Protein AF-A0A4Y2DBF2-F1 (afdb_monomer_lite)

Secondary structure (DSSP, 8-state):
--HHHHHHHHHHHHHHH-SSPP-SHHHHHHHHHHHHHHS-HHHHHHHHHHHHHHHHHHHHHTT-TT-HHHHHHHHHHHHHH--

Sequence (83 aa):
MNIIEGIRDALLHAVENRSPPPRTPMDLWTVLKDEWCELPPRYLQTLVESMPHRVAALLCVRGALHDIRQVYQFFWLFSVHCY

InterPro domains:
  IPR036397 Ribonuclease H superfamily [G3DSA:3.30.420.10] (1-66)

Foldseek 3Di:
DALCVVVVVQLVVQQVPDPPHQPDPVSNVVSSVVSVVVPDPVVVVVSVVCVLVVVLVVCVVVPVVPPVVVSVVSVVVCVVVVD

Radius of gyration: 17.65 Å; chains: 1; bounding box: 39×28×44 Å

pLDDT: mean 78.48, std 11.32, range [44.91, 92.56]

Organism: Araneus ventricosus (NCBI:txid182803)

Structure (mmCIF, N/CA/C/O backbone):
data_AF-A0A4Y2DBF2-F1
#
_entry.id   AF-A0A4Y2DBF2-F1
#
loop_
_atom_site.group_PDB
_atom_site.id
_atom_site.type_symbol
_atom_site.label_atom_id
_atom_site.label_alt_id
_atom_site.label_comp_id
_atom_site.label_asym_id
_atom_site.label_entity_id
_atom_site.label_seq_id
_atom_site.pdbx_PDB_ins_code
_atom_site.Cartn_x
_atom_site.Cartn_y
_atom_site.Cartn_z
_atom_site.occupancy
_atom_site.B_iso_or_equiv
_atom_site.auth_seq_id
_atom_site.auth_comp_id
_atom_site.auth_asym_id
_atom_site.auth_atom_id
_atom_site.pdbx_PDB_model_num
ATOM 1 N N . MET A 1 1 ? 6.247 8.382 -6.907 1.00 58.34 1 MET A N 1
ATOM 2 C CA . MET A 1 1 ? 5.072 7.557 -6.582 1.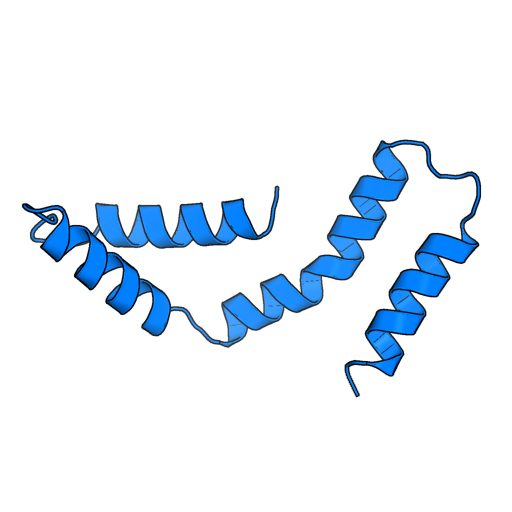00 58.34 1 MET A CA 1
ATOM 3 C C . MET A 1 1 ? 5.525 6.120 -6.384 1.00 58.34 1 MET A C 1
ATOM 5 O O . MET A 1 1 ? 5.753 5.418 -7.368 1.00 58.34 1 MET A O 1
ATOM 9 N N . ASN A 1 2 ? 5.673 5.679 -5.142 1.00 70.50 2 ASN A N 1
ATOM 10 C CA . ASN A 1 2 ? 5.973 4.308 -4.727 1.00 70.50 2 ASN A CA 1
ATOM 11 C C . ASN A 1 2 ? 4.666 3.544 -4.418 1.00 70.50 2 ASN A C 1
ATOM 13 O O . ASN A 1 2 ? 3.622 4.148 -4.183 1.00 70.50 2 ASN A O 1
ATOM 17 N N . ILE A 1 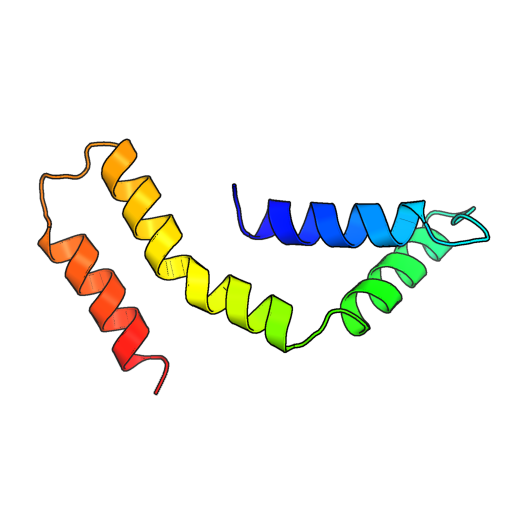3 ? 4.677 2.216 -4.478 1.00 71.75 3 ILE A N 1
ATOM 18 C CA . ILE A 1 3 ? 3.505 1.370 -4.172 1.00 71.75 3 ILE A CA 1
ATOM 19 C C . ILE A 1 3 ? 3.149 1.501 -2.694 1.00 71.75 3 ILE A C 1
ATOM 21 O O . ILE A 1 3 ? 1.983 1.636 -2.347 1.00 71.75 3 ILE A O 1
ATOM 25 N N . ILE A 1 4 ? 4.181 1.562 -1.850 1.00 79.44 4 ILE A N 1
ATOM 26 C CA . ILE A 1 4 ? 4.044 1.798 -0.413 1.00 79.44 4 ILE A CA 1
ATOM 27 C C . ILE A 1 4 ? 3.370 3.149 -0.155 1.00 79.44 4 ILE A C 1
ATOM 29 O O . ILE A 1 4 ? 2.515 3.233 0.714 1.00 79.44 4 ILE A O 1
ATOM 33 N N . GLU A 1 5 ? 3.703 4.185 -0.934 1.00 83.88 5 GLU A N 1
ATOM 34 C CA . GLU A 1 5 ? 3.044 5.495 -0.832 1.00 83.88 5 GLU A CA 1
ATOM 35 C C . GLU A 1 5 ? 1.572 5.411 -1.243 1.00 83.88 5 GLU A C 1
ATOM 37 O O . GLU A 1 5 ? 0.718 5.861 -0.496 1.00 83.88 5 GLU A O 1
ATOM 42 N N . GLY A 1 6 ? 1.254 4.750 -2.363 1.00 83.19 6 GLY A N 1
ATOM 43 C CA . GLY A 1 6 ? -0.134 4.622 -2.825 1.00 83.19 6 GLY A CA 1
ATOM 44 C C . GLY A 1 6 ? -1.034 3.830 -1.872 1.00 83.19 6 GLY A C 1
ATOM 45 O O . GLY A 1 6 ? -2.213 4.145 -1.730 1.00 83.19 6 GLY A O 1
ATOM 46 N N . ILE A 1 7 ? -0.494 2.815 -1.193 1.00 86.19 7 ILE A N 1
ATOM 47 C CA . ILE A 1 7 ? -1.257 2.104 -0.165 1.00 86.19 7 ILE A CA 1
ATOM 48 C C . ILE A 1 7 ? -1.328 2.921 1.128 1.00 86.19 7 ILE A C 1
ATOM 50 O O . ILE A 1 7 ? -2.388 2.999 1.742 1.00 86.19 7 ILE A O 1
ATOM 54 N N . ARG A 1 8 ? -0.230 3.570 1.529 1.00 87.88 8 ARG A N 1
ATOM 55 C CA . ARG A 1 8 ? -0.208 4.453 2.700 1.00 87.88 8 ARG A CA 1
ATOM 56 C C . ARG A 1 8 ? -1.241 5.568 2.579 1.00 87.88 8 ARG A C 1
ATOM 58 O O . ARG A 1 8 ? -1.948 5.808 3.548 1.00 87.88 8 ARG A O 1
ATOM 65 N N . ASP A 1 9 ? -1.345 6.206 1.419 1.00 87.75 9 ASP A N 1
ATOM 66 C CA . ASP A 1 9 ? -2.300 7.289 1.183 1.00 87.75 9 ASP A CA 1
ATOM 67 C C . ASP A 1 9 ? -3.747 6.777 1.222 1.00 87.75 9 ASP A C 1
ATOM 69 O O . ASP A 1 9 ? -4.603 7.406 1.839 1.00 87.75 9 ASP A O 1
ATOM 73 N N . ALA A 1 10 ? -4.014 5.600 0.643 1.00 87.31 10 ALA A N 1
ATOM 74 C CA . ALA A 1 10 ? -5.335 4.974 0.701 1.00 87.31 10 ALA A CA 1
ATOM 75 C C . ALA A 1 10 ? -5.753 4.628 2.142 1.00 87.31 10 ALA A C 1
ATOM 77 O O . ALA A 1 10 ? -6.864 4.949 2.558 1.00 87.31 10 ALA A O 1
ATOM 78 N N . LEU A 1 11 ? -4.850 4.026 2.923 1.00 89.31 11 LEU A N 1
ATOM 79 C CA . LEU A 1 11 ? -5.103 3.696 4.328 1.00 89.31 11 LEU A CA 1
ATOM 80 C C . LEU A 1 11 ? -5.242 4.945 5.200 1.00 89.31 11 LEU A C 1
ATOM 82 O O . LEU A 1 11 ? -6.089 4.979 6.087 1.00 89.31 11 LEU A O 1
ATOM 86 N N . LEU A 1 12 ? -4.419 5.970 4.961 1.00 90.12 12 LEU A N 1
ATOM 87 C CA . LEU A 1 12 ? -4.494 7.231 5.694 1.00 90.12 12 LEU A CA 1
ATOM 88 C C . LEU A 1 12 ? -5.855 7.892 5.475 1.00 90.12 12 LEU A C 1
ATOM 90 O O . LEU A 1 12 ? -6.512 8.263 6.443 1.00 90.12 12 LEU A O 1
ATOM 94 N N . HIS A 1 13 ? -6.305 7.957 4.221 1.00 89.06 13 HIS A N 1
ATOM 95 C CA . HIS A 1 13 ? -7.612 8.504 3.884 1.00 89.06 13 HIS A CA 1
ATOM 96 C C . HIS A 1 13 ? -8.755 7.731 4.556 1.00 89.06 13 HIS A C 1
ATOM 98 O O . HIS A 1 13 ? -9.688 8.331 5.088 1.00 89.06 13 HIS A O 1
ATOM 104 N N . ALA A 1 14 ? -8.671 6.400 4.569 1.00 88.25 14 ALA A N 1
ATOM 105 C CA . ALA A 1 14 ? -9.663 5.553 5.218 1.00 88.25 14 ALA A CA 1
ATOM 106 C C . ALA A 1 14 ? -9.730 5.798 6.737 1.00 88.25 14 ALA A C 1
ATOM 108 O O . ALA A 1 14 ? -10.811 5.985 7.293 1.00 88.25 14 ALA A O 1
ATOM 109 N N . VAL A 1 15 ? -8.573 5.899 7.398 1.00 88.25 15 VAL A N 1
ATOM 110 C CA . VAL A 1 15 ? -8.477 6.179 8.840 1.00 88.25 15 VAL A CA 1
ATOM 111 C C . VAL A 1 15 ? -9.001 7.576 9.188 1.00 88.25 15 VAL A C 1
ATOM 113 O O . VAL A 1 15 ? -9.701 7.721 10.188 1.00 88.25 15 VAL A O 1
ATOM 116 N N . GLU A 1 16 ? -8.684 8.599 8.388 1.00 88.81 16 GLU A N 1
ATOM 117 C CA . GLU A 1 16 ? -9.127 9.985 8.616 1.00 88.81 16 GLU A CA 1
ATOM 118 C C . GLU A 1 16 ? -10.645 10.155 8.478 1.00 88.81 16 GLU A C 1
ATOM 120 O O . GLU A 1 16 ? -11.254 10.914 9.232 1.00 88.81 16 GLU A O 1
ATOM 125 N N . ASN A 1 17 ? -11.268 9.429 7.548 1.00 88.50 17 ASN A N 1
ATOM 126 C CA . ASN A 1 17 ? -12.715 9.478 7.333 1.00 88.50 17 ASN A CA 1
ATOM 127 C C . ASN A 1 17 ? -13.514 8.630 8.334 1.00 88.50 17 ASN A C 1
ATOM 129 O O . ASN A 1 17 ? -14.747 8.709 8.362 1.00 88.50 17 ASN A O 1
ATOM 133 N N . ARG A 1 18 ? -12.851 7.797 9.143 1.00 85.62 18 ARG A N 1
ATOM 134 C CA . ARG A 1 18 ? -13.526 6.881 10.063 1.00 85.62 18 ARG A CA 1
ATOM 135 C C . ARG A 1 18 ? -14.054 7.631 11.282 1.00 85.62 18 ARG A C 1
ATOM 137 O O . ARG A 1 18 ? -13.341 8.388 11.939 1.00 85.62 18 ARG A O 1
ATOM 144 N N . SER A 1 19 ? -15.316 7.377 11.620 1.00 86.50 19 SER A N 1
ATOM 145 C CA . SER A 1 19 ? -15.963 7.935 12.808 1.00 86.50 19 SER A CA 1
ATOM 146 C C . SER A 1 19 ? -16.481 6.811 13.711 1.00 86.50 19 SER A C 1
ATOM 148 O O . SER A 1 19 ? -17.212 5.946 13.225 1.00 86.50 19 SER A O 1
ATOM 150 N N . PRO A 1 20 ? -16.153 6.810 15.018 1.00 85.38 20 PRO A N 1
ATOM 151 C CA . PRO A 1 20 ? -15.293 7.770 15.715 1.00 85.38 20 PRO A CA 1
ATOM 152 C C . PRO A 1 20 ? -13.801 7.592 15.363 1.00 85.38 20 PRO A C 1
ATOM 154 O O . PRO A 1 20 ? -13.379 6.475 15.053 1.00 85.38 20 PRO A O 1
ATOM 157 N N . PRO A 1 21 ? -12.986 8.661 15.461 1.00 84.69 21 PRO A N 1
ATOM 158 C CA . PRO A 1 21 ? -11.554 8.560 15.215 1.00 84.69 21 PRO A CA 1
ATOM 159 C C . PRO A 1 21 ? -10.894 7.638 16.251 1.00 84.69 21 PRO A C 1
ATOM 161 O O . PRO A 1 21 ? -11.337 7.607 17.409 1.00 84.69 21 PRO A O 1
ATOM 164 N N . PRO A 1 22 ? -9.830 6.906 15.878 1.00 87.75 22 PRO A N 1
ATOM 165 C CA . PRO A 1 22 ? -9.098 6.061 16.812 1.00 87.75 22 PRO A CA 1
ATOM 166 C C . PRO A 1 22 ? -8.538 6.895 17.966 1.00 87.75 22 PRO A C 1
ATOM 168 O O . PRO A 1 22 ? -7.811 7.865 17.761 1.00 87.75 22 PRO A O 1
ATOM 171 N N . ARG A 1 23 ? -8.899 6.521 19.197 1.00 88.56 23 ARG A N 1
ATOM 172 C CA . ARG A 1 23 ? -8.531 7.265 20.416 1.00 88.56 23 ARG A CA 1
ATOM 173 C C . ARG A 1 23 ? -7.288 6.707 21.093 1.00 88.56 23 ARG A C 1
ATOM 175 O O . ARG A 1 23 ? -6.678 7.392 21.909 1.00 88.56 23 ARG A O 1
ATOM 182 N N . THR A 1 24 ? -6.916 5.474 20.762 1.00 92.19 24 THR A N 1
ATOM 183 C CA . THR A 1 24 ? -5.731 4.805 21.294 1.00 92.19 24 THR A CA 1
ATOM 184 C C . THR A 1 24 ? -4.874 4.236 20.160 1.00 92.19 24 THR A C 1
ATOM 186 O O . THR A 1 24 ? -5.394 3.937 19.083 1.00 92.19 24 THR A O 1
ATOM 189 N N . PRO A 1 25 ? -3.561 4.032 20.375 1.00 89.38 25 PRO A N 1
ATOM 190 C CA . PRO A 1 25 ? -2.709 3.344 19.401 1.00 89.38 25 PRO A CA 1
ATOM 191 C C . PRO A 1 25 ? -3.208 1.933 19.060 1.00 89.38 25 PRO A C 1
ATOM 193 O O . PRO A 1 25 ? -3.045 1.468 17.935 1.00 89.38 25 PRO A O 1
ATOM 196 N N . MET A 1 26 ? -3.842 1.267 20.030 1.00 92.56 26 MET A N 1
ATOM 197 C CA . MET A 1 26 ? -4.462 -0.042 19.844 1.00 92.56 26 MET A CA 1
ATOM 198 C C . MET A 1 26 ? -5.629 0.047 18.855 1.00 92.56 26 MET A C 1
ATOM 200 O O . MET A 1 26 ? -5.691 -0.744 17.917 1.00 92.56 26 MET A O 1
ATOM 204 N N . ASP A 1 27 ? -6.501 1.045 19.020 1.00 89.25 27 ASP A N 1
ATOM 205 C CA . ASP A 1 27 ? -7.623 1.289 18.108 1.00 89.25 27 ASP A CA 1
ATOM 206 C C . ASP A 1 27 ? -7.133 1.681 16.716 1.00 89.25 27 ASP A C 1
ATOM 208 O O . ASP A 1 27 ? -7.680 1.237 15.716 1.00 89.25 27 ASP A O 1
ATOM 212 N N . LEU A 1 28 ? -6.066 2.479 16.622 1.00 90.06 28 LEU A N 1
ATOM 213 C CA . LEU A 1 28 ? -5.468 2.815 15.332 1.00 90.06 28 LEU A CA 1
ATOM 214 C C . LEU A 1 28 ? -4.981 1.555 14.604 1.00 90.06 28 LEU A C 1
ATOM 216 O O . LEU A 1 28 ? -5.193 1.408 13.403 1.00 90.06 28 LEU A O 1
ATOM 220 N N . TRP A 1 29 ? -4.355 0.627 15.327 1.00 90.38 29 TRP A N 1
ATOM 221 C CA . TRP A 1 29 ? -3.893 -0.629 14.748 1.00 90.38 29 TRP A CA 1
ATOM 222 C C . TRP A 1 29 ? -5.042 -1.540 14.306 1.00 90.38 29 TRP A C 1
ATOM 224 O O . TRP A 1 29 ? -4.927 -2.202 13.273 1.00 90.38 29 TRP A O 1
ATOM 234 N N . THR A 1 30 ? -6.153 -1.579 15.049 1.00 90.19 30 THR A N 1
ATOM 235 C CA . THR A 1 30 ? -7.336 -2.346 14.633 1.00 90.19 30 THR A CA 1
ATOM 236 C C . THR A 1 30 ? -7.996 -1.725 13.410 1.00 90.19 30 THR A C 1
ATOM 238 O O . THR A 1 30 ? -8.302 -2.458 12.477 1.00 90.19 30 THR A O 1
ATOM 241 N N . VAL A 1 31 ? -8.118 -0.394 13.363 1.00 90.00 31 VAL A N 1
ATOM 242 C CA . VAL A 1 31 ? -8.621 0.344 12.194 1.00 90.00 31 VAL A CA 1
ATOM 243 C C . VAL A 1 31 ? -7.777 0.046 10.963 1.00 90.00 31 VAL A C 1
ATOM 245 O O . VAL A 1 31 ? -8.311 -0.336 9.934 1.00 90.00 31 VAL A O 1
ATOM 248 N N . LEU A 1 32 ? -6.453 0.170 11.063 1.00 90.44 32 LEU A N 1
ATOM 249 C CA . LEU A 1 32 ? -5.566 -0.060 9.923 1.00 90.44 32 LEU A CA 1
ATOM 250 C C . LEU A 1 32 ? -5.680 -1.483 9.375 1.00 90.44 32 LEU A C 1
ATOM 252 O O . LEU A 1 32 ? -5.606 -1.673 8.166 1.00 90.44 32 LEU A O 1
ATOM 256 N N . LYS A 1 33 ? -5.854 -2.480 10.248 1.00 88.44 33 LYS A N 1
ATOM 257 C CA . LYS A 1 33 ? -6.077 -3.867 9.825 1.00 88.44 33 LYS A CA 1
ATOM 258 C C . LYS A 1 33 ? -7.429 -4.064 9.149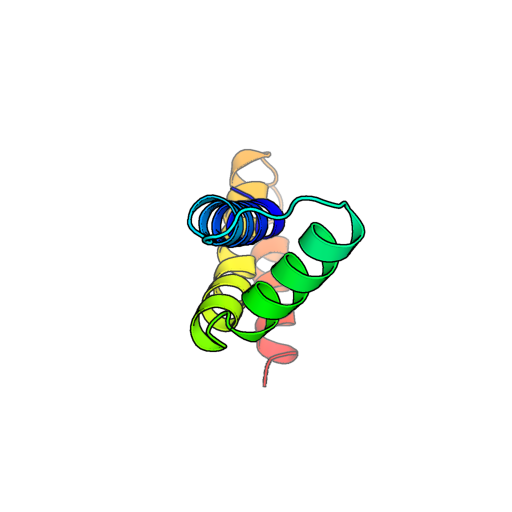 1.00 88.44 33 LYS A C 1
ATOM 260 O O . LYS A 1 33 ? -7.488 -4.787 8.164 1.00 8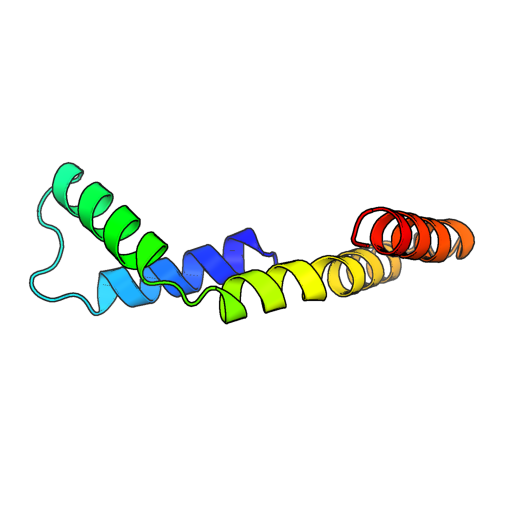8.44 33 LYS A O 1
ATOM 265 N N . ASP A 1 34 ? -8.475 -3.452 9.691 1.00 90.00 34 ASP A N 1
ATOM 266 C CA . ASP A 1 34 ? -9.835 -3.499 9.151 1.00 90.00 34 ASP A CA 1
ATOM 267 C C . ASP A 1 34 ? -9.866 -2.887 7.743 1.00 90.00 34 ASP A C 1
ATOM 269 O O . ASP A 1 34 ? -10.160 -3.576 6.772 1.00 90.00 34 ASP A O 1
ATOM 273 N N . GLU A 1 35 ? -9.380 -1.650 7.607 1.00 90.12 35 GLU A N 1
ATOM 274 C CA . GLU A 1 35 ? -9.297 -0.947 6.322 1.00 90.12 35 GLU A CA 1
ATOM 275 C C . GLU A 1 35 ? -8.371 -1.660 5.327 1.00 90.12 35 GLU A C 1
ATOM 277 O O . GLU A 1 35 ? -8.646 -1.695 4.130 1.00 90.12 35 GLU A O 1
ATOM 282 N N . TRP A 1 36 ? -7.281 -2.278 5.798 1.00 88.75 36 TRP A N 1
ATOM 283 C CA . TRP A 1 36 ? -6.421 -3.097 4.942 1.00 88.75 36 TRP A CA 1
ATOM 284 C C . TRP A 1 36 ? -7.149 -4.325 4.382 1.00 88.75 36 TRP A C 1
ATOM 286 O O . TRP A 1 36 ? -6.952 -4.666 3.217 1.00 88.75 36 TRP A O 1
ATOM 296 N N . CYS A 1 37 ? -7.967 -4.999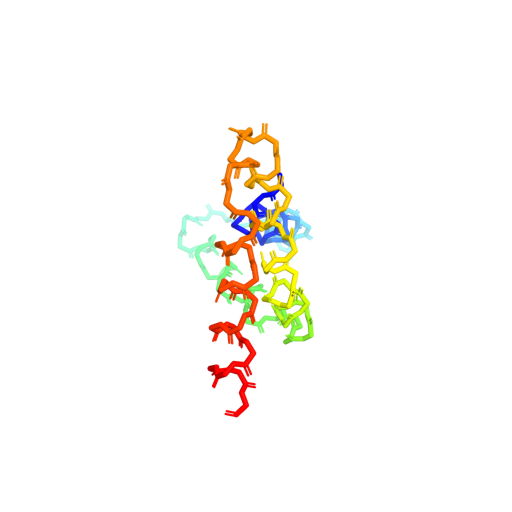 5.192 1.00 87.38 37 CYS A N 1
ATOM 297 C CA . CYS A 1 37 ? -8.755 -6.151 4.754 1.00 87.38 37 CYS A CA 1
ATOM 298 C C . CYS A 1 37 ? -9.888 -5.758 3.796 1.00 87.38 37 CYS A C 1
ATOM 300 O O . CYS A 1 37 ? -10.217 -6.536 2.904 1.00 87.38 37 CYS A O 1
ATOM 302 N N . GLU A 1 38 ? -10.446 -4.560 3.955 1.00 88.00 38 GLU A N 1
ATOM 303 C CA . GLU A 1 38 ? -11.493 -4.010 3.086 1.00 88.00 38 GLU A CA 1
ATOM 304 C C . GLU A 1 38 ? -10.952 -3.489 1.740 1.00 88.00 38 GLU A C 1
ATOM 306 O O . GLU A 1 38 ? -11.724 -3.227 0.811 1.00 88.00 38 GLU A O 1
ATOM 311 N N . LEU A 1 39 ? -9.625 -3.361 1.579 1.00 85.50 39 LEU A N 1
ATOM 312 C CA . LEU A 1 39 ? -9.045 -2.936 0.306 1.00 85.50 39 LEU A CA 1
ATOM 313 C C . LEU A 1 39 ? -9.409 -3.923 -0.817 1.00 85.50 39 LEU A C 1
ATOM 315 O O . LEU A 1 39 ? -9.117 -5.120 -0.720 1.00 85.50 39 LEU A O 1
ATOM 319 N N . PRO A 1 40 ? -9.967 -3.440 -1.945 1.00 85.25 40 PRO A N 1
ATOM 320 C CA . PRO A 1 40 ? -10.372 -4.316 -3.029 1.00 85.25 40 PRO A CA 1
ATOM 321 C C . PRO A 1 40 ? -9.177 -5.112 -3.568 1.00 85.25 40 PRO A C 1
ATOM 323 O O . PRO A 1 40 ? -8.164 -4.506 -3.939 1.00 85.25 40 PRO A O 1
ATOM 326 N N . PRO A 1 41 ? -9.306 -6.437 -3.765 1.00 83.00 41 PRO A N 1
ATOM 327 C CA . PRO A 1 41 ? -8.256 -7.237 -4.394 1.00 83.00 41 PRO A CA 1
ATOM 328 C C . PRO A 1 41 ? -7.836 -6.681 -5.758 1.00 83.00 41 PRO A C 1
ATOM 330 O O . PRO A 1 41 ? -6.662 -6.715 -6.109 1.00 83.00 41 PRO A O 1
ATOM 333 N N . ARG A 1 42 ? -8.779 -6.079 -6.498 1.00 87.00 42 ARG A N 1
ATOM 334 C CA . ARG A 1 42 ? -8.515 -5.411 -7.783 1.00 87.00 42 ARG A CA 1
ATOM 335 C C . ARG A 1 42 ? -7.573 -4.212 -7.661 1.00 87.00 42 ARG A C 1
ATOM 337 O O . ARG A 1 42 ? -6.775 -3.975 -8.563 1.00 87.00 42 ARG A O 1
ATOM 344 N N . TYR A 1 43 ? -7.658 -3.455 -6.568 1.00 82.94 43 TYR A N 1
ATOM 345 C CA . TYR A 1 43 ? -6.768 -2.320 -6.323 1.00 82.94 43 TYR A CA 1
ATOM 346 C C . TYR A 1 43 ? -5.336 -2.801 -6.076 1.00 82.94 43 TYR A C 1
ATOM 348 O O . TYR A 1 43 ? -4.397 -2.321 -6.712 1.00 82.94 43 TYR A O 1
ATOM 356 N N . LEU A 1 44 ? -5.181 -3.821 -5.226 1.00 81.38 44 LEU A N 1
ATOM 357 C CA . LEU A 1 44 ? -3.890 -4.466 -4.979 1.00 81.38 44 LEU A CA 1
ATOM 358 C C . LEU A 1 44 ? -3.326 -5.106 -6.253 1.00 81.38 44 LEU A C 1
ATOM 360 O O . LEU A 1 44 ? -2.145 -4.945 -6.549 1.00 81.38 44 LEU A O 1
ATOM 364 N N . GLN A 1 45 ? -4.175 -5.755 -7.047 1.00 82.25 45 GLN A N 1
ATOM 365 C CA . GLN A 1 45 ? -3.797 -6.332 -8.331 1.00 82.25 45 GLN A CA 1
ATOM 366 C C . GLN A 1 45 ? -3.283 -5.260 -9.298 1.00 82.25 45 GLN A C 1
ATOM 368 O O . GLN A 1 45 ? -2.193 -5.405 -9.839 1.00 82.25 45 GLN A O 1
ATOM 373 N N . THR A 1 46 ? -4.001 -4.145 -9.443 1.00 84.31 46 THR A N 1
ATOM 374 C CA . THR A 1 46 ? -3.591 -3.033 -10.317 1.00 84.31 46 THR A CA 1
ATOM 375 C C . THR A 1 46 ? -2.250 -2.447 -9.869 1.00 84.31 46 THR A C 1
ATOM 377 O O . THR A 1 46 ? -1.397 -2.103 -10.688 1.00 84.31 46 THR A O 1
ATOM 380 N N . LEU A 1 47 ? -2.019 -2.356 -8.556 1.00 80.69 47 LEU A N 1
ATOM 381 C CA . LEU A 1 47 ? -0.738 -1.915 -8.007 1.00 80.69 47 LEU A CA 1
ATOM 382 C C . LEU A 1 47 ? 0.402 -2.870 -8.374 1.00 80.69 47 LEU A C 1
ATOM 384 O O . LEU A 1 47 ? 1.455 -2.391 -8.802 1.00 80.69 47 LEU A O 1
ATOM 388 N N . VAL A 1 48 ? 0.184 -4.182 -8.251 1.00 81.50 48 VAL A N 1
ATOM 389 C CA . VAL A 1 48 ? 1.158 -5.218 -8.629 1.00 81.50 48 VAL A CA 1
ATOM 390 C C . VAL A 1 48 ? 1.428 -5.192 -10.136 1.00 81.50 48 VAL A C 1
ATOM 392 O O . VAL A 1 48 ? 2.584 -5.146 -10.551 1.00 81.50 48 VAL A O 1
ATOM 395 N N . GLU A 1 49 ? 0.383 -5.115 -10.955 1.00 82.31 49 GLU A N 1
ATOM 396 C CA . GLU A 1 49 ? 0.476 -5.018 -12.417 1.00 82.31 49 GLU A CA 1
ATOM 397 C C . GLU A 1 49 ? 1.180 -3.729 -12.867 1.00 82.31 49 GLU A C 1
ATOM 399 O O . GLU A 1 49 ? 1.898 -3.717 -13.864 1.00 82.31 49 GLU A O 1
ATOM 404 N N . SER A 1 50 ? 1.059 -2.640 -12.100 1.00 80.44 50 SER A N 1
ATOM 405 C CA . SER A 1 50 ? 1.769 -1.386 -12.376 1.00 80.44 50 SER A CA 1
ATOM 406 C C . SER A 1 50 ? 3.264 -1.425 -12.019 1.00 80.44 50 SER A C 1
ATOM 408 O O . SER A 1 50 ? 4.014 -0.541 -12.448 1.00 80.44 50 SER A O 1
ATOM 410 N N . MET A 1 51 ? 3.733 -2.408 -11.234 1.00 80.12 51 MET A N 1
ATOM 411 C CA . MET A 1 51 ? 5.120 -2.447 -10.744 1.00 80.12 51 MET A CA 1
ATOM 412 C C . MET A 1 51 ? 6.168 -2.480 -11.863 1.00 80.12 51 MET A C 1
ATOM 414 O O . MET A 1 51 ? 7.086 -1.656 -11.807 1.00 80.12 51 MET A O 1
ATOM 418 N N . PRO A 1 52 ? 6.064 -3.347 -12.891 1.00 77.00 52 PRO A N 1
ATOM 419 C CA . PRO A 1 52 ? 7.063 -3.418 -13.956 1.00 77.00 52 PRO A CA 1
ATOM 420 C C . PRO A 1 52 ? 7.179 -2.099 -14.719 1.00 77.00 52 PRO A C 1
ATOM 422 O O . PRO A 1 52 ? 8.283 -1.625 -14.986 1.00 77.00 52 PRO A O 1
ATOM 425 N N . HIS A 1 53 ? 6.045 -1.443 -14.979 1.00 79.38 53 HIS A N 1
ATOM 426 C CA . HIS A 1 53 ? 6.003 -0.136 -15.632 1.00 79.38 53 HIS A CA 1
ATOM 427 C C . HIS A 1 53 ? 6.701 0.951 -14.802 1.00 79.38 53 HIS A C 1
ATOM 429 O O . HIS A 1 53 ? 7.446 1.769 -15.341 1.00 79.38 53 HIS A O 1
ATOM 435 N N . ARG A 1 54 ? 6.510 0.947 -13.477 1.00 76.88 54 ARG A N 1
ATOM 436 C CA . ARG A 1 54 ? 7.134 1.923 -12.565 1.00 76.88 54 ARG A CA 1
ATOM 437 C C . ARG A 1 54 ? 8.635 1.693 -12.421 1.00 76.88 54 ARG A C 1
ATOM 439 O O . ARG A 1 54 ? 9.393 2.661 -12.400 1.00 76.88 54 ARG A O 1
ATOM 446 N N . VAL A 1 55 ? 9.069 0.434 -12.362 1.00 76.38 55 VAL A N 1
ATOM 447 C CA . VAL A 1 55 ? 10.494 0.070 -12.356 1.00 76.38 55 VAL A CA 1
ATOM 448 C C . VAL A 1 55 ? 11.153 0.502 -13.665 1.00 76.38 55 VAL A C 1
ATOM 450 O O . VAL A 1 55 ? 12.199 1.146 -13.627 1.00 76.38 55 VAL A O 1
ATOM 453 N N . ALA A 1 56 ? 10.514 0.252 -14.810 1.00 76.44 56 ALA A N 1
ATOM 454 C CA . ALA A 1 56 ? 11.003 0.709 -16.108 1.00 76.44 56 ALA A CA 1
ATOM 455 C C . ALA A 1 56 ? 11.132 2.242 -16.172 1.00 76.44 56 ALA A C 1
ATOM 457 O O . ALA A 1 56 ? 12.167 2.755 -16.598 1.00 76.44 56 ALA A O 1
ATOM 458 N N . ALA A 1 57 ? 10.133 2.983 -15.680 1.00 78.44 57 ALA A N 1
ATOM 459 C CA . ALA A 1 57 ? 10.192 4.442 -15.600 1.00 78.44 57 ALA A CA 1
ATOM 460 C C . ALA A 1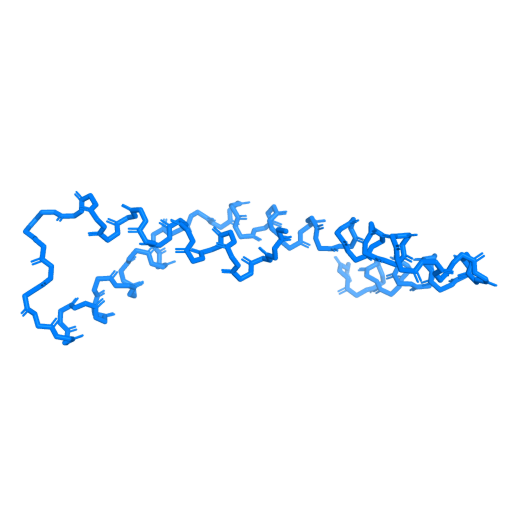 57 ? 11.342 4.932 -14.699 1.00 78.44 57 ALA A C 1
ATOM 462 O O . ALA A 1 57 ? 12.064 5.858 -15.067 1.00 78.44 57 ALA A O 1
ATOM 463 N N . LEU A 1 58 ? 11.567 4.290 -13.547 1.00 75.00 58 LEU A N 1
ATOM 464 C CA . LEU A 1 58 ? 12.669 4.628 -12.640 1.00 75.00 58 LEU A CA 1
ATOM 465 C C . LEU A 1 58 ? 14.045 4.367 -13.271 1.00 75.00 58 LEU A C 1
ATOM 467 O O . LEU A 1 58 ? 14.951 5.192 -13.133 1.00 75.00 58 LEU A O 1
ATOM 471 N N . LEU A 1 59 ? 14.200 3.240 -13.971 1.00 74.88 59 LEU A N 1
ATOM 472 C CA . LEU A 1 59 ? 15.420 2.902 -14.709 1.00 74.88 59 LEU A CA 1
ATOM 473 C C . LEU A 1 59 ? 15.687 3.908 -15.837 1.00 74.88 59 LEU A C 1
ATOM 475 O O . LEU A 1 59 ? 16.831 4.321 -16.030 1.00 74.88 59 LEU A O 1
ATOM 479 N N . CYS A 1 60 ? 14.632 4.356 -16.523 1.00 75.12 60 CYS A N 1
ATOM 480 C CA . CYS A 1 60 ? 14.718 5.376 -17.564 1.00 75.12 60 CYS A CA 1
ATOM 481 C C . CYS A 1 60 ? 15.189 6.732 -17.008 1.00 75.12 60 CYS A C 1
ATOM 483 O O . CYS A 1 60 ? 16.087 7.350 -17.574 1.00 75.12 60 CYS A O 1
ATOM 485 N N . VAL A 1 61 ? 14.629 7.182 -15.878 1.00 74.81 61 VAL A N 1
ATOM 486 C CA . VAL A 1 61 ? 14.976 8.475 -15.253 1.00 74.81 61 VAL A CA 1
ATOM 487 C C . VAL A 1 61 ? 16.401 8.484 -14.688 1.00 74.81 61 VAL A C 1
ATOM 489 O O . VAL A 1 61 ? 17.068 9.514 -14.726 1.00 74.81 61 VAL A O 1
ATOM 492 N N . ARG A 1 62 ? 16.905 7.348 -14.187 1.00 71.44 62 ARG A N 1
ATOM 493 C CA . ARG A 1 62 ? 18.267 7.238 -13.626 1.00 71.44 62 ARG A CA 1
ATOM 494 C C . ARG A 1 62 ? 19.376 7.073 -14.674 1.00 71.44 62 ARG A C 1
ATOM 496 O O . ARG A 1 62 ? 20.518 6.823 -14.301 1.00 71.44 62 ARG A O 1
ATOM 503 N N . GLY A 1 63 ? 19.072 7.215 -15.967 1.00 63.53 63 GLY A N 1
ATOM 504 C CA . GLY A 1 63 ? 20.080 7.169 -17.030 1.00 63.53 63 GLY A CA 1
ATOM 505 C C . GLY A 1 63 ? 20.684 5.782 -17.267 1.00 63.53 63 GLY A C 1
ATOM 506 O O . GLY A 1 63 ? 21.673 5.668 -17.985 1.00 63.53 63 GLY A O 1
ATOM 507 N N . ALA A 1 64 ? 20.075 4.710 -16.744 1.00 56.91 64 ALA A N 1
ATOM 508 C CA . ALA A 1 64 ? 20.481 3.326 -17.011 1.00 56.91 64 ALA A CA 1
ATOM 509 C C . ALA A 1 64 ? 20.085 2.860 -18.431 1.00 56.91 64 ALA A C 1
ATOM 511 O O . ALA A 1 64 ? 19.866 1.677 -18.681 1.00 56.91 64 ALA A O 1
ATOM 512 N N . LEU A 1 65 ? 20.035 3.789 -19.390 1.00 52.78 65 LEU A N 1
ATOM 513 C CA . LEU A 1 65 ? 19.811 3.555 -20.814 1.00 52.78 65 LEU A CA 1
ATOM 514 C C . LEU A 1 65 ? 21.041 2.926 -21.501 1.00 52.78 65 LEU A C 1
ATOM 516 O O . LEU A 1 65 ? 21.211 3.065 -22.705 1.00 52.78 65 LEU A O 1
ATOM 520 N N . HIS A 1 66 ? 21.923 2.264 -20.747 1.00 51.75 66 HIS A N 1
ATOM 521 C CA . HIS A 1 66 ? 23.078 1.562 -21.305 1.00 51.75 66 HIS A CA 1
ATOM 522 C C . HIS A 1 66 ? 22.806 0.082 -21.581 1.00 51.75 66 HIS A C 1
ATOM 524 O O . HIS A 1 66 ? 23.617 -0.570 -22.232 1.00 51.75 66 HIS A O 1
ATOM 530 N N . ASP A 1 67 ? 21.672 -0.456 -21.125 1.00 60.06 67 ASP A N 1
ATOM 531 C CA . ASP A 1 67 ? 21.348 -1.864 -21.324 1.00 60.06 67 ASP A CA 1
ATOM 532 C C . ASP A 1 67 ? 19.821 -2.039 -21.378 1.00 60.06 67 ASP A C 1
ATOM 534 O O . ASP A 1 67 ? 19.174 -2.490 -20.437 1.00 60.06 67 ASP A O 1
ATOM 538 N N . ILE A 1 68 ? 19.222 -1.659 -22.514 1.00 61.41 68 ILE A N 1
ATOM 539 C CA . ILE A 1 68 ? 17.816 -1.946 -22.866 1.00 61.41 68 ILE A CA 1
ATOM 540 C C . ILE A 1 68 ? 17.456 -3.419 -22.567 1.00 61.41 68 ILE A C 1
ATOM 542 O O . ILE A 1 68 ? 16.328 -3.723 -22.178 1.00 61.41 68 ILE A O 1
ATOM 546 N N . ARG A 1 69 ? 18.438 -4.328 -22.657 1.00 63.53 69 ARG A N 1
ATOM 547 C CA . ARG A 1 69 ? 18.328 -5.747 -22.295 1.00 63.53 69 ARG A CA 1
ATOM 548 C C . ARG A 1 69 ? 17.876 -5.959 -20.846 1.00 63.53 69 ARG A C 1
ATOM 550 O O . ARG A 1 69 ? 17.080 -6.860 -20.635 1.00 63.53 69 ARG A O 1
ATOM 557 N N . GLN A 1 70 ? 18.303 -5.150 -19.870 1.00 63.62 70 GLN A N 1
ATOM 558 C CA . GLN A 1 70 ? 17.858 -5.288 -18.473 1.00 63.62 70 GLN A CA 1
ATOM 559 C C . GLN A 1 70 ? 16.376 -4.955 -18.288 1.00 63.62 70 GLN A C 1
ATOM 561 O O . GLN A 1 70 ? 15.697 -5.617 -17.506 1.00 63.62 70 GLN A O 1
ATOM 566 N N . VAL A 1 71 ? 15.853 -3.974 -19.031 1.00 64.56 71 VAL A N 1
ATOM 567 C CA . VAL A 1 71 ? 14.418 -3.653 -19.010 1.00 64.56 71 VAL A CA 1
ATOM 568 C C . VAL A 1 71 ? 13.627 -4.832 -19.579 1.00 64.56 71 VAL A C 1
ATOM 570 O O . VAL A 1 71 ? 12.716 -5.327 -18.921 1.00 64.56 71 VAL A O 1
ATOM 573 N N . TYR A 1 72 ? 14.031 -5.362 -20.738 1.00 67.31 72 TYR A N 1
ATOM 574 C CA . TYR A 1 72 ? 13.407 -6.559 -21.316 1.00 67.31 72 TYR A CA 1
ATOM 575 C C . TYR A 1 72 ? 13.576 -7.811 -20.444 1.00 67.31 72 TYR A C 1
ATOM 577 O O . TYR A 1 72 ? 12.650 -8.607 -20.355 1.00 67.31 72 TYR A O 1
ATOM 585 N N . GLN A 1 73 ? 14.711 -7.980 -19.764 1.00 69.00 73 GLN A N 1
ATOM 586 C CA . GLN A 1 73 ? 14.963 -9.096 -18.851 1.00 69.00 73 GLN A CA 1
ATOM 587 C C . GLN A 1 73 ? 14.075 -9.014 -17.605 1.00 69.00 73 GLN A C 1
ATOM 589 O O . GLN A 1 73 ? 13.577 -10.039 -17.148 1.00 69.00 73 GLN A O 1
ATOM 594 N N . PHE A 1 74 ? 13.829 -7.808 -17.082 1.00 69.06 74 PHE A N 1
ATOM 595 C CA . PHE A 1 74 ? 12.885 -7.597 -15.985 1.00 69.06 74 PHE A CA 1
ATOM 596 C C . PHE A 1 74 ? 11.451 -7.927 -16.416 1.00 69.06 74 PHE A C 1
ATOM 598 O O . PHE A 1 74 ? 10.756 -8.664 -15.719 1.00 69.06 74 PHE A O 1
ATOM 605 N N . PHE A 1 75 ? 11.028 -7.451 -17.593 1.00 69.75 75 PHE A N 1
ATOM 606 C CA . PHE A 1 75 ? 9.726 -7.808 -18.169 1.00 69.75 75 PHE A CA 1
ATOM 607 C C . PHE A 1 75 ? 9.600 -9.316 -18.433 1.00 69.75 75 PHE A C 1
ATOM 609 O O . PHE A 1 75 ? 8.558 -9.896 -18.143 1.00 69.75 75 PHE A O 1
ATOM 616 N N . TRP A 1 76 ? 10.658 -9.968 -18.923 1.00 73.25 76 TRP A N 1
ATOM 617 C CA . TRP A 1 76 ? 10.683 -11.412 -19.162 1.00 73.25 76 TRP A CA 1
ATOM 618 C C . TRP A 1 76 ? 10.565 -12.209 -17.859 1.00 73.25 76 TRP A C 1
ATOM 620 O O . TRP A 1 76 ? 9.720 -13.092 -17.766 1.00 73.25 76 TRP A O 1
ATOM 630 N N . LEU A 1 77 ? 11.334 -11.858 -16.821 1.00 71.38 77 LEU A N 1
ATOM 631 C CA . LEU A 1 77 ? 11.230 -12.489 -15.501 1.00 71.38 77 LEU A CA 1
ATOM 632 C C . LEU A 1 77 ? 9.823 -12.343 -14.914 1.00 71.38 77 LEU A C 1
ATOM 634 O O . LEU A 1 77 ? 9.272 -13.320 -14.418 1.00 71.38 77 LEU A O 1
ATOM 638 N N . PHE A 1 78 ? 9.220 -11.157 -15.019 1.00 67.00 78 PHE A N 1
ATOM 639 C CA . PHE A 1 78 ? 7.857 -10.930 -14.536 1.00 67.00 78 PHE A CA 1
ATOM 640 C C . PHE A 1 78 ? 6.824 -11.743 -15.335 1.00 67.00 78 PHE A C 1
ATOM 642 O O . PHE A 1 78 ? 5.915 -12.326 -14.755 1.00 67.00 78 PHE A O 1
ATOM 649 N N . SER A 1 79 ? 6.994 -11.863 -16.656 1.00 66.31 79 SER A N 1
ATOM 650 C CA . SER A 1 79 ? 6.094 -12.638 -17.519 1.00 66.31 79 SER A CA 1
ATOM 651 C C . SER A 1 79 ? 6.215 -14.157 -17.337 1.00 66.31 79 SER A C 1
ATOM 653 O O . SER A 1 79 ? 5.233 -14.856 -17.561 1.00 66.31 79 SER A O 1
ATOM 655 N N . VAL A 1 80 ? 7.391 -14.670 -16.957 1.00 66.75 80 VAL A N 1
ATOM 656 C CA . VAL A 1 80 ? 7.643 -16.110 -16.739 1.00 66.75 80 VAL A CA 1
ATOM 657 C C . VAL A 1 80 ? 7.251 -16.559 -15.326 1.00 66.75 80 VAL A C 1
ATOM 659 O O . VAL A 1 80 ? 6.963 -17.732 -15.126 1.00 66.75 80 VAL A O 1
ATOM 662 N N . HIS A 1 81 ? 7.234 -15.655 -14.340 1.00 59.78 81 HIS A N 1
ATOM 663 C CA . HIS A 1 81 ? 6.850 -15.976 -12.956 1.00 59.78 81 HIS A CA 1
ATOM 664 C C . HIS A 1 81 ? 5.373 -15.706 -12.627 1.00 59.78 81 HIS A C 1
ATOM 666 O O . HIS A 1 81 ? 4.899 -16.159 -11.588 1.00 59.78 81 HIS A O 1
ATOM 672 N N . CYS A 1 82 ? 4.651 -14.964 -13.473 1.00 54.91 82 CYS A N 1
ATOM 673 C CA . CYS A 1 82 ? 3.231 -14.645 -13.275 1.00 54.91 82 CYS A CA 1
ATOM 674 C C . CYS A 1 82 ? 2.260 -15.498 -14.120 1.00 54.91 82 CYS A C 1
ATOM 676 O O . CYS A 1 82 ? 1.095 -15.118 -14.231 1.00 54.91 82 CYS A O 1
ATOM 678 N N . TYR A 1 83 ? 2.704 -16.628 -14.686 1.00 44.91 83 TYR A N 1
ATOM 679 C CA . TYR A 1 83 ? 1.861 -17.616 -15.379 1.00 44.91 83 TYR A CA 1
ATOM 680 C C . TYR A 1 83 ? 2.013 -19.013 -14.777 1.00 44.91 83 TYR A C 1
ATOM 682 O O . TYR A 1 83 ? 3.158 -19.374 -14.425 1.00 44.91 83 TYR A O 1
#